Protein AF-A0A1Q3CCW9-F1 (afdb_monomer)

Foldseek 3Di:
DDDQDAPDQAAQDCPPHDPVVLVVSLVVLVVNLVNNVVVVDASLRSLVSPLVRYDDPRVCCQPPVDDPVRLVCLSQDFDADPVRHFDADPVRDTHDPNSVSSSVVD

Nearest P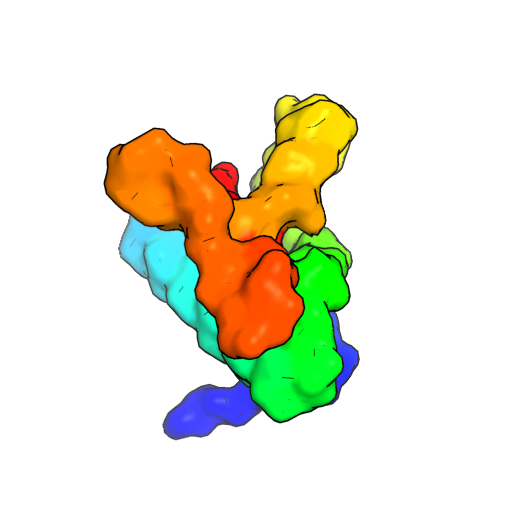DB structures (foldseek):
  5w78-assembly1_A  TM=2.910E-01  e=6.818E+00  Homo sapiens

Structure (mmCIF, N/CA/C/O backbone):
data_AF-A0A1Q3CCW9-F1
#
_entry.id   AF-A0A1Q3CCW9-F1
#
loop_
_atom_site.group_PDB
_atom_site.id
_atom_site.type_symbol
_atom_site.label_atom_id
_atom_site.label_alt_id
_atom_site.label_comp_id
_atom_site.label_asym_id
_atom_site.label_entity_id
_atom_site.label_seq_id
_atom_site.pdbx_PDB_ins_code
_atom_site.Cartn_x
_atom_site.Cartn_y
_atom_site.Cartn_z
_atom_site.occupancy
_atom_site.B_iso_or_equiv
_atom_site.auth_seq_id
_atom_site.auth_comp_id
_atom_site.auth_asym_id
_atom_site.auth_atom_id
_atom_site.pdbx_PDB_model_num
ATOM 1 N N . GLN A 1 1 ? 19.114 -11.291 -11.818 1.00 42.94 1 GLN A N 1
ATOM 2 C CA . GLN A 1 1 ? 18.172 -10.154 -11.836 1.00 42.94 1 GLN A CA 1
ATOM 3 C C . GLN A 1 1 ? 16.776 -10.740 -11.972 1.00 42.94 1 GLN A C 1
ATOM 5 O O . GLN A 1 1 ? 16.531 -11.418 -12.963 1.00 42.94 1 GLN A O 1
ATOM 10 N N . ALA A 1 2 ? 15.923 -10.616 -10.952 1.00 45.91 2 ALA A N 1
ATOM 11 C CA . ALA A 1 2 ? 14.540 -11.085 -11.046 1.00 45.91 2 ALA A CA 1
ATOM 12 C C . ALA A 1 2 ? 13.795 -10.207 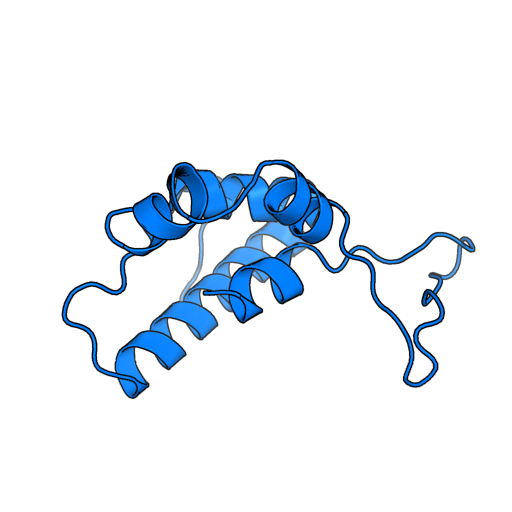-12.066 1.00 45.91 2 ALA A C 1
ATOM 14 O O . ALA A 1 2 ? 13.902 -8.983 -12.018 1.00 45.91 2 ALA A O 1
ATOM 15 N N . SER A 1 3 ? 13.113 -10.827 -13.029 1.00 58.75 3 SER A N 1
ATOM 16 C CA . SER A 1 3 ? 12.294 -10.129 -14.022 1.00 58.75 3 SER A CA 1
ATOM 17 C C . SER A 1 3 ? 10.836 -10.245 -13.585 1.00 58.75 3 SER A C 1
ATOM 19 O O . SER A 1 3 ? 10.256 -11.326 -13.660 1.00 58.75 3 SER A O 1
ATOM 21 N N . TYR A 1 4 ? 10.265 -9.152 -13.077 1.00 66.81 4 TYR A N 1
ATOM 22 C CA . TYR A 1 4 ? 8.848 -9.088 -12.718 1.00 66.81 4 TYR A CA 1
ATOM 23 C C . TYR A 1 4 ? 8.016 -8.792 -13.969 1.00 66.81 4 TYR A C 1
ATOM 25 O O . TYR A 1 4 ? 8.309 -7.858 -14.721 1.00 66.81 4 TYR A O 1
ATOM 33 N N . GLN A 1 5 ? 6.996 -9.613 -14.218 1.00 68.00 5 GLN A N 1
ATOM 34 C CA . GLN A 1 5 ? 6.162 -9.520 -15.410 1.00 68.00 5 GLN A CA 1
ATOM 35 C C . GLN A 1 5 ? 4.978 -8.599 -15.148 1.00 68.00 5 GLN A C 1
ATOM 37 O O . GLN A 1 5 ? 4.063 -8.929 -14.394 1.00 68.00 5 GLN A O 1
ATOM 42 N N . SER A 1 6 ? 4.964 -7.452 -15.819 1.00 57.88 6 SER A N 1
ATOM 43 C CA . SER A 1 6 ? 3.833 -6.538 -15.722 1.00 57.88 6 SER A CA 1
ATOM 44 C C . SER A 1 6 ? 2.569 -7.152 -16.331 1.00 57.88 6 SER A C 1
ATOM 46 O O . SER A 1 6 ? 2.548 -7.518 -17.506 1.00 57.88 6 SER A O 1
ATOM 48 N N . GLY A 1 7 ? 1.515 -7.219 -15.518 1.00 63.44 7 GLY A N 1
ATOM 49 C CA . GLY A 1 7 ? 0.230 -7.848 -15.840 1.00 63.44 7 GLY A CA 1
ATOM 50 C C . GLY A 1 7 ? -0.054 -9.090 -14.994 1.00 63.44 7 GLY A C 1
ATOM 51 O O . GLY A 1 7 ? -1.177 -9.582 -15.000 1.00 63.44 7 GLY A O 1
ATOM 52 N N . THR A 1 8 ? 0.940 -9.561 -14.238 1.00 77.75 8 THR A N 1
ATOM 53 C CA . THR A 1 8 ? 0.775 -10.640 -13.262 1.00 77.75 8 THR A CA 1
ATOM 54 C C . THR A 1 8 ? 0.362 -10.054 -11.918 1.00 77.75 8 THR A C 1
ATOM 56 O O . THR A 1 8 ? 0.976 -9.100 -11.443 1.00 77.75 8 THR A O 1
ATOM 59 N N . ILE A 1 9 ? -0.672 -10.626 -11.306 1.00 84.56 9 ILE A N 1
ATOM 60 C CA . ILE A 1 9 ? -1.025 -10.349 -9.912 1.00 84.56 9 ILE A CA 1
ATOM 61 C C . ILE A 1 9 ? -0.145 -11.251 -9.048 1.00 84.56 9 ILE A C 1
ATOM 63 O O . ILE A 1 9 ? -0.160 -12.471 -9.209 1.00 84.56 9 ILE A O 1
ATOM 67 N N . TYR A 1 10 ? 0.641 -10.641 -8.167 1.00 89.94 10 TYR A N 1
ATOM 68 C CA . TYR A 1 10 ? 1.472 -11.344 -7.194 1.00 89.94 10 TYR A CA 1
ATOM 69 C C . TYR A 1 10 ? 0.759 -11.377 -5.847 1.00 89.94 10 TYR A C 1
ATOM 71 O O . TYR A 1 10 ? 0.131 -10.393 -5.467 1.00 89.94 10 TYR A O 1
ATOM 79 N N . GLU A 1 11 ? 0.870 -12.493 -5.132 1.00 94.56 11 GLU A N 1
ATOM 80 C CA . GLU A 1 11 ? 0.294 -12.624 -3.797 1.00 94.56 11 GLU A CA 1
ATOM 81 C C . GLU A 1 11 ? 1.233 -12.072 -2.723 1.00 94.56 11 GLU A C 1
ATOM 83 O O . GLU A 1 11 ? 2.443 -12.326 -2.710 1.00 94.56 11 GLU A O 1
ATOM 88 N N . TRP A 1 12 ? 0.642 -11.352 -1.778 1.00 96.38 12 TRP A N 1
ATOM 89 C CA . TRP A 1 12 ? 1.328 -10.692 -0.683 1.00 96.38 12 TRP A CA 1
ATOM 90 C C . TRP A 1 12 ? 0.815 -11.252 0.640 1.00 96.38 12 TRP A C 1
ATOM 92 O O . TRP A 1 12 ? -0.326 -11.007 1.037 1.00 9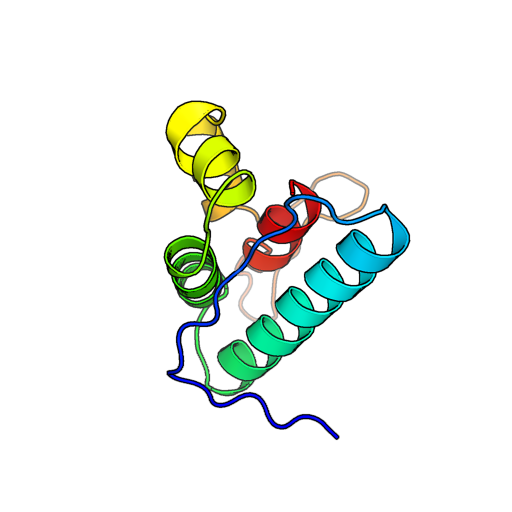6.38 12 TRP A O 1
ATOM 102 N N . ASN A 1 13 ? 1.668 -12.031 1.304 1.00 95.56 13 ASN A N 1
ATOM 103 C CA . ASN A 1 13 ? 1.420 -12.614 2.617 1.00 95.56 13 ASN A CA 1
ATOM 104 C C . ASN A 1 13 ? 2.659 -12.429 3.505 1.00 95.56 13 ASN A C 1
ATOM 106 O O . ASN A 1 13 ? 3.782 -12.593 3.024 1.00 95.56 13 ASN A O 1
ATOM 110 N N . ILE A 1 14 ? 2.440 -12.123 4.784 1.00 96.69 14 ILE A N 1
ATOM 111 C CA . ILE A 1 14 ? 3.469 -12.000 5.831 1.00 96.69 14 ILE A CA 1
ATOM 112 C C . ILE A 1 14 ? 3.242 -12.959 7.012 1.00 96.69 14 ILE A C 1
ATOM 114 O O . ILE A 1 14 ? 3.958 -12.900 8.010 1.00 96.69 14 ILE A O 1
ATOM 118 N N . ASP A 1 15 ? 2.269 -13.867 6.921 1.00 96.50 15 ASP A N 1
ATOM 119 C CA . ASP A 1 15 ? 1.979 -14.842 7.970 1.00 96.50 15 ASP A CA 1
ATOM 120 C C . ASP A 1 15 ? 3.206 -15.685 8.325 1.00 96.50 15 ASP A C 1
ATOM 122 O O . ASP A 1 15 ? 3.872 -16.255 7.460 1.00 96.50 15 ASP A O 1
ATOM 126 N N . GLY A 1 16 ? 3.493 -15.791 9.625 1.00 96.12 16 GLY A N 1
ATOM 127 C CA . GLY A 1 16 ? 4.610 -16.591 10.133 1.00 96.12 16 GLY A CA 1
ATOM 128 C C . GLY A 1 16 ? 6.000 -16.065 9.752 1.00 96.12 16 GLY A C 1
ATOM 129 O O . GLY A 1 16 ? 6.994 -16.733 10.041 1.00 96.12 16 GLY A O 1
ATOM 130 N N . MET A 1 17 ? 6.097 -14.890 9.120 1.00 97.00 17 MET A N 1
ATOM 131 C CA . MET A 1 17 ? 7.372 -14.254 8.807 1.00 97.00 17 MET A CA 1
ATOM 132 C C . MET A 1 17 ? 7.946 -13.544 10.035 1.00 97.00 17 MET A C 1
ATOM 134 O O . MET A 1 17 ? 7.224 -12.991 10.860 1.00 97.00 17 MET A O 1
ATOM 138 N N . ASN A 1 18 ? 9.275 -13.548 10.144 1.00 9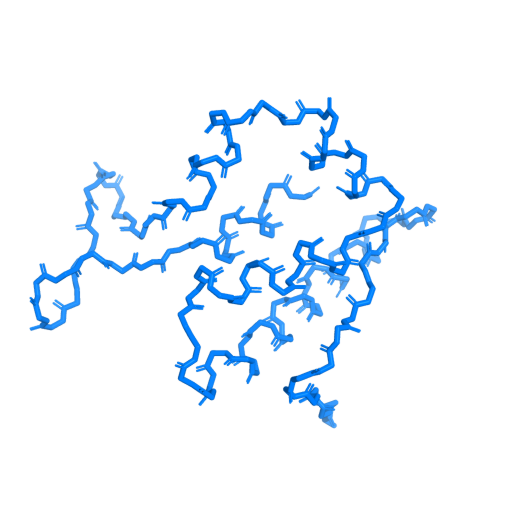6.19 18 ASN A N 1
ATOM 139 C CA . ASN A 1 18 ? 9.983 -12.671 11.072 1.00 96.19 18 ASN A CA 1
ATOM 140 C C . ASN A 1 18 ? 10.216 -11.298 10.420 1.00 96.19 18 ASN A C 1
ATOM 142 O O . ASN A 1 18 ? 10.059 -11.147 9.210 1.00 96.19 18 ASN A O 1
ATOM 146 N N . GLU A 1 19 ? 10.645 -10.318 11.212 1.00 95.69 19 GLU A N 1
ATOM 147 C CA . GLU A 1 19 ? 10.860 -8.938 10.759 1.00 95.69 19 GLU A CA 1
ATOM 148 C C . GLU A 1 19 ? 11.758 -8.839 9.514 1.00 95.69 19 GLU A C 1
ATOM 150 O O . GLU A 1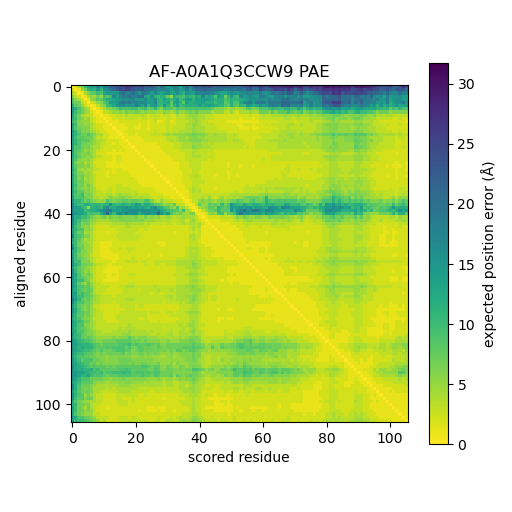 19 ? 11.420 -8.149 8.557 1.00 95.69 19 GLU A O 1
ATOM 155 N N . TYR A 1 20 ? 12.856 -9.598 9.465 1.00 96.38 20 TYR A N 1
ATOM 156 C CA . TYR A 1 20 ? 13.752 -9.614 8.307 1.00 96.38 20 TYR A CA 1
ATOM 157 C C . TYR A 1 20 ? 13.051 -10.101 7.027 1.00 96.38 20 TYR A C 1
ATOM 159 O O . TYR A 1 20 ? 13.199 -9.510 5.957 1.00 96.38 20 TYR A O 1
ATOM 167 N N . HIS A 1 21 ? 12.256 -11.168 7.124 1.00 95.94 21 HIS A N 1
ATOM 168 C CA . HIS A 1 21 ? 11.494 -11.683 5.989 1.00 95.94 21 HIS A CA 1
ATOM 169 C C . HIS A 1 21 ? 10.361 -10.741 5.567 1.00 95.94 21 HIS A C 1
ATOM 171 O O . HIS A 1 21 ? 10.110 -10.618 4.368 1.00 95.94 21 HIS A O 1
ATOM 177 N N . ILE A 1 22 ? 9.735 -10.040 6.517 1.00 95.88 22 ILE A N 1
ATOM 178 C CA . ILE A 1 22 ? 8.746 -8.994 6.226 1.00 95.88 22 ILE A CA 1
ATOM 179 C C . ILE A 1 22 ? 9.412 -7.862 5.439 1.00 95.88 22 ILE A C 1
ATOM 181 O O . ILE A 1 22 ? 8.937 -7.521 4.359 1.00 95.88 22 ILE A O 1
ATOM 185 N N . ILE A 1 23 ? 10.563 -7.355 5.893 1.00 96.06 23 ILE A N 1
ATOM 186 C CA . ILE A 1 23 ? 11.314 -6.304 5.187 1.00 96.06 23 ILE A CA 1
ATOM 187 C C . ILE A 1 23 ? 11.645 -6.736 3.753 1.00 96.06 23 ILE A C 1
ATOM 189 O O . ILE A 1 23 ? 11.408 -5.980 2.811 1.00 96.06 23 ILE A O 1
ATOM 193 N N . ASN A 1 24 ? 12.126 -7.967 3.557 1.00 95.69 24 ASN A N 1
ATOM 194 C CA . ASN A 1 24 ? 12.407 -8.487 2.216 1.00 95.69 24 ASN A CA 1
ATOM 195 C C . ASN A 1 24 ? 11.142 -8.563 1.342 1.00 95.69 24 ASN A C 1
ATOM 197 O O . ASN A 1 24 ? 11.198 -8.273 0.147 1.00 95.69 24 ASN A O 1
ATOM 201 N N . LYS A 1 25 ? 9.992 -8.927 1.924 1.00 95.69 25 LYS A N 1
ATOM 202 C CA . LYS A 1 25 ? 8.708 -8.979 1.215 1.00 95.69 25 LYS A CA 1
ATOM 203 C C . LYS A 1 25 ? 8.223 -7.582 0.809 1.00 95.69 25 LYS A C 1
ATOM 205 O O . LYS A 1 25 ? 7.777 -7.410 -0.322 1.00 95.69 25 LYS A O 1
ATOM 210 N N . LEU A 1 26 ? 8.376 -6.576 1.671 1.00 96.38 26 LEU A N 1
ATOM 211 C CA . LEU A 1 26 ? 8.048 -5.177 1.357 1.00 96.38 26 LEU A CA 1
ATOM 212 C C . LEU A 1 26 ? 8.988 -4.589 0.286 1.00 96.38 26 LEU A C 1
ATOM 214 O O . LEU A 1 26 ? 8.555 -3.849 -0.604 1.00 96.38 26 LEU A O 1
ATOM 218 N N . GLN A 1 27 ? 10.269 -4.969 0.301 1.00 95.06 27 GLN A N 1
ATOM 219 C CA . GLN A 1 27 ? 11.208 -4.627 -0.773 1.00 95.06 27 GLN A CA 1
ATOM 220 C C . GLN A 1 27 ? 10.796 -5.265 -2.106 1.00 95.06 27 GLN A C 1
ATOM 222 O O . GLN A 1 27 ? 10.855 -4.613 -3.149 1.00 95.06 27 GLN A O 1
ATOM 227 N N . GLU A 1 28 ? 10.327 -6.514 -2.087 1.00 94.50 28 GLU A N 1
ATOM 228 C CA . GLU A 1 28 ? 9.777 -7.176 -3.270 1.00 94.50 28 GLU A CA 1
ATOM 229 C C . GLU A 1 28 ? 8.528 -6.460 -3.814 1.00 94.50 28 GLU A C 1
ATOM 231 O O . GLU A 1 28 ? 8.467 -6.200 -5.019 1.00 94.50 28 GLU A O 1
ATOM 236 N N . MET A 1 29 ? 7.587 -6.052 -2.952 1.00 94.81 29 MET A N 1
ATOM 237 C CA . MET A 1 29 ? 6.438 -5.217 -3.351 1.00 94.81 29 MET A CA 1
ATOM 238 C C . MET A 1 29 ? 6.884 -3.929 -4.039 1.00 94.81 29 MET A C 1
ATOM 240 O O . MET A 1 29 ? 6.343 -3.555 -5.083 1.00 94.81 29 MET A O 1
ATOM 244 N N . THR A 1 30 ? 7.911 -3.274 -3.495 1.00 93.81 30 THR A N 1
ATOM 245 C CA . THR A 1 30 ? 8.486 -2.052 -4.071 1.00 93.81 30 THR A CA 1
ATOM 246 C C . THR A 1 30 ? 9.064 -2.313 -5.466 1.00 93.81 30 THR A C 1
ATOM 248 O O . THR A 1 30 ? 8.812 -1.552 -6.403 1.00 93.81 30 THR A O 1
ATOM 251 N N . MET A 1 31 ? 9.796 -3.419 -5.652 1.00 91.62 31 MET A N 1
ATOM 252 C CA . MET A 1 31 ? 10.349 -3.793 -6.959 1.00 91.62 31 MET A CA 1
ATOM 253 C C . MET A 1 31 ? 9.257 -4.089 -7.994 1.00 91.62 31 MET A C 1
ATOM 255 O O . MET A 1 31 ? 9.338 -3.590 -9.120 1.00 91.62 31 MET A O 1
ATOM 259 N N . VAL A 1 32 ? 8.225 -4.854 -7.619 1.00 89.50 32 VAL A N 1
ATOM 260 C CA . VAL A 1 32 ? 7.071 -5.141 -8.490 1.00 89.50 32 VAL A CA 1
ATOM 261 C C . VAL A 1 32 ? 6.371 -3.844 -8.884 1.00 89.50 32 VAL A C 1
ATOM 263 O O . VAL A 1 32 ? 6.107 -3.613 -10.065 1.00 89.50 32 VAL A O 1
ATOM 266 N N . SER A 1 33 ? 6.143 -2.954 -7.921 1.00 88.94 33 SER A N 1
ATOM 267 C CA . SER A 1 33 ? 5.480 -1.671 -8.159 1.00 88.94 33 SER A CA 1
ATOM 268 C C . SER A 1 33 ? 6.223 -0.808 -9.174 1.00 88.94 33 SER A C 1
ATOM 270 O O . SER A 1 33 ? 5.625 -0.299 -10.124 1.00 88.94 33 SER A O 1
ATOM 272 N N . ASN A 1 34 ? 7.546 -0.708 -9.036 1.00 87.62 34 ASN A N 1
ATOM 273 C CA . ASN A 1 34 ? 8.386 0.025 -9.978 1.00 87.62 34 ASN A CA 1
ATOM 274 C C . ASN A 1 34 ? 8.339 -0.583 -11.390 1.00 87.62 34 ASN A C 1
ATOM 276 O O . ASN A 1 34 ? 8.265 0.156 -12.373 1.00 87.62 34 ASN A O 1
ATOM 280 N N . ALA A 1 35 ? 8.301 -1.914 -11.515 1.00 83.81 35 ALA A N 1
ATOM 281 C CA . ALA A 1 35 ? 8.148 -2.581 -12.810 1.00 83.81 35 ALA A CA 1
ATOM 282 C C . ALA A 1 35 ? 6.804 -2.252 -13.489 1.00 83.81 35 ALA A C 1
ATOM 284 O O . ALA A 1 35 ? 6.747 -2.105 -14.713 1.00 83.81 35 ALA A O 1
ATOM 285 N N . HIS A 1 36 ? 5.727 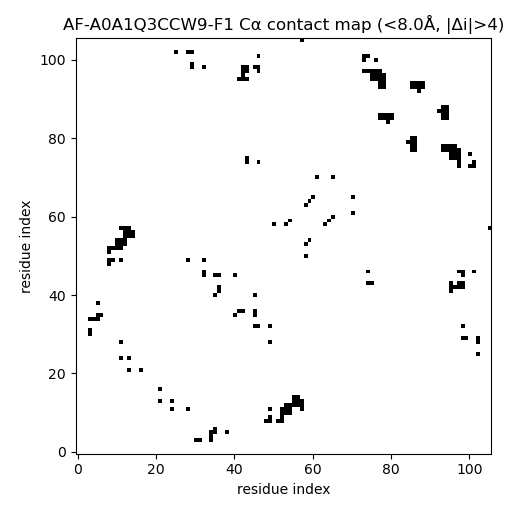-2.085 -12.713 1.00 78.69 36 HIS A N 1
ATOM 286 C CA . HIS A 1 36 ? 4.438 -1.640 -13.243 1.00 78.69 36 HIS A CA 1
ATOM 287 C C . HIS A 1 36 ? 4.420 -0.150 -13.615 1.00 78.69 36 HIS A C 1
ATOM 289 O O . HIS A 1 36 ? 3.841 0.185 -14.652 1.00 78.69 36 HIS A O 1
ATOM 295 N N . LYS A 1 37 ? 5.083 0.723 -12.842 1.00 77.56 37 LYS A N 1
ATOM 296 C CA . LYS A 1 37 ? 5.226 2.160 -13.155 1.00 77.56 37 LYS A CA 1
ATOM 297 C C . LYS A 1 37 ? 5.979 2.413 -14.460 1.00 77.56 37 LYS A C 1
ATOM 299 O O . LYS A 1 37 ? 5.561 3.250 -15.253 1.00 77.56 37 LYS A O 1
ATOM 304 N N . ILE A 1 38 ? 7.037 1.641 -14.738 1.00 73.88 38 ILE A N 1
ATOM 305 C CA . ILE A 1 38 ? 7.826 1.745 -15.985 1.00 73.88 38 ILE A CA 1
ATOM 306 C C . ILE A 1 38 ? 6.951 1.575 -17.240 1.00 73.88 38 ILE A C 1
ATOM 308 O O . ILE A 1 38 ? 7.287 2.081 -18.308 1.00 73.88 38 ILE A O 1
ATOM 312 N N . ARG A 1 39 ? 5.798 0.907 -17.127 1.00 70.12 39 ARG A N 1
ATOM 313 C CA . ARG A 1 39 ? 4.843 0.731 -18.231 1.00 70.12 39 ARG A CA 1
ATOM 314 C C . ARG A 1 39 ? 3.738 1.787 -18.262 1.00 70.12 39 ARG A C 1
ATOM 316 O O . ARG A 1 39 ? 2.674 1.525 -18.812 1.00 70.12 39 ARG A O 1
ATOM 323 N N . ASN A 1 40 ? 4.012 2.971 -17.713 1.00 73.38 40 ASN A N 1
ATOM 324 C CA . ASN A 1 40 ? 3.136 4.141 -17.745 1.00 73.38 40 ASN A CA 1
ATOM 325 C C . ASN A 1 40 ? 1.805 3.952 -16.987 1.00 73.38 40 ASN A C 1
ATOM 327 O O . ASN A 1 40 ? 0.788 4.531 -17.364 1.00 73.38 40 ASN A O 1
ATOM 331 N N . ASN A 1 41 ? 1.810 3.130 -15.930 1.00 77.31 41 ASN A N 1
ATOM 332 C CA . ASN A 1 41 ? 0.698 3.048 -14.980 1.00 77.31 41 ASN A CA 1
ATOM 333 C C . ASN A 1 41 ? 0.862 4.123 -13.896 1.00 77.31 41 ASN A C 1
ATOM 335 O O . ASN A 1 41 ? 1.977 4.319 -13.411 1.00 77.31 41 ASN A O 1
ATOM 339 N N . SER A 1 42 ? -0.235 4.768 -13.490 1.00 86.12 42 SER A N 1
ATOM 340 C CA . SER A 1 42 ? -0.243 5.671 -12.329 1.00 86.12 42 SER A CA 1
ATOM 341 C C . SER A 1 42 ? 0.003 4.909 -11.026 1.00 86.12 42 SER A C 1
ATOM 343 O O . SER A 1 42 ? -0.265 3.703 -10.953 1.00 86.12 42 SER A O 1
ATOM 345 N N . ASP A 1 43 ? 0.463 5.592 -9.974 1.00 86.88 43 ASP A N 1
ATOM 346 C CA . ASP A 1 43 ? 0.652 4.975 -8.656 1.00 86.88 43 ASP A CA 1
ATOM 347 C C . ASP A 1 43 ? -0.649 4.367 -8.163 1.00 86.88 43 ASP A C 1
ATOM 349 O O . ASP A 1 43 ? -0.655 3.245 -7.664 1.00 86.88 43 ASP A O 1
ATOM 353 N N . LYS A 1 44 ? -1.764 5.070 -8.373 1.00 89.56 44 LYS A N 1
ATOM 354 C CA . LYS A 1 44 ? -3.089 4.587 -7.985 1.00 89.56 44 LYS A CA 1
ATOM 355 C C . LYS A 1 44 ? -3.451 3.269 -8.681 1.00 89.56 44 LYS A C 1
ATOM 357 O O . LYS A 1 44 ? -3.996 2.362 -8.053 1.00 89.56 44 LYS A O 1
ATOM 362 N N . ALA A 1 45 ? -3.112 3.114 -9.964 1.00 90.38 45 ALA A N 1
ATOM 363 C CA . ALA A 1 45 ? -3.314 1.856 -10.682 1.00 90.38 45 ALA A CA 1
ATOM 364 C C . ALA A 1 45 ? -2.413 0.734 -10.138 1.00 90.38 45 ALA A C 1
ATOM 366 O O . ALA A 1 45 ? -2.873 -0.393 -9.957 1.00 90.38 45 ALA A O 1
ATOM 367 N N . VAL A 1 46 ? -1.149 1.041 -9.832 1.00 91.81 46 VAL A N 1
ATOM 368 C CA . VAL A 1 46 ? -0.202 0.076 -9.252 1.00 91.81 46 VAL A CA 1
ATOM 369 C C . VAL A 1 46 ? -0.622 -0.357 -7.847 1.00 91.81 46 VAL A C 1
ATOM 371 O O . VAL A 1 46 ? -0.606 -1.549 -7.549 1.00 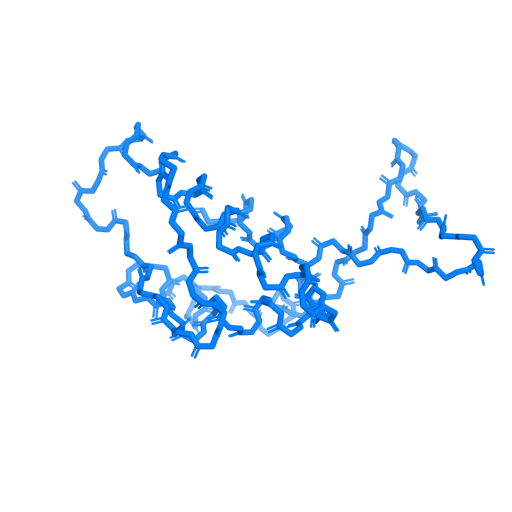91.81 46 VAL A O 1
ATOM 374 N N . ALA A 1 47 ? -1.067 0.574 -7.007 1.00 93.81 47 ALA A N 1
ATOM 375 C CA . ALA A 1 47 ? -1.571 0.291 -5.670 1.00 93.81 47 ALA A CA 1
ATOM 376 C C . ALA A 1 47 ? -2.788 -0.637 -5.708 1.00 93.81 47 ALA A C 1
ATOM 378 O O . ALA A 1 47 ? -2.833 -1.616 -4.969 1.00 93.81 47 ALA A O 1
ATOM 379 N N . ASN A 1 48 ? -3.724 -0.412 -6.635 1.00 92.62 48 ASN A N 1
ATOM 380 C CA . ASN A 1 48 ? -4.855 -1.319 -6.831 1.00 92.62 48 ASN A CA 1
ATOM 381 C C . ASN A 1 48 ? -4.410 -2.738 -7.223 1.00 92.62 48 ASN A C 1
ATOM 383 O O . ASN A 1 48 ? -4.979 -3.709 -6.733 1.00 92.62 48 ASN A O 1
ATOM 387 N N . ILE A 1 49 ? -3.373 -2.883 -8.057 1.00 92.50 49 ILE A N 1
ATOM 388 C CA . ILE A 1 49 ? -2.808 -4.202 -8.398 1.00 92.50 49 ILE A CA 1
ATOM 389 C C . ILE A 1 49 ? -2.220 -4.885 -7.154 1.00 92.50 49 ILE A C 1
ATOM 391 O O . ILE A 1 49 ? -2.450 -6.078 -6.959 1.00 92.50 49 ILE A O 1
ATOM 395 N N . LEU A 1 50 ? -1.496 -4.148 -6.302 1.00 95.00 50 LEU A N 1
ATOM 396 C CA . LEU A 1 50 ? -0.984 -4.688 -5.038 1.00 95.00 50 LEU A CA 1
ATOM 397 C C . LEU A 1 50 ? -2.120 -5.136 -4.113 1.00 95.00 50 LEU A C 1
ATOM 399 O O . LEU A 1 50 ? -2.073 -6.253 -3.609 1.00 95.00 50 LEU A O 1
ATOM 403 N N . ILE A 1 51 ? -3.149 -4.300 -3.944 1.00 95.69 51 ILE A N 1
ATOM 404 C CA . ILE A 1 51 ? -4.302 -4.576 -3.074 1.00 95.69 51 ILE A CA 1
ATOM 405 C C . ILE A 1 51 ? -5.027 -5.853 -3.506 1.00 95.69 51 ILE A C 1
ATOM 407 O O . ILE A 1 51 ? -5.387 -6.674 -2.665 1.00 95.69 51 ILE A O 1
ATOM 411 N N . VAL A 1 52 ? -5.201 -6.069 -4.815 1.00 95.25 52 VAL A N 1
ATOM 412 C CA . VAL A 1 52 ? -5.790 -7.314 -5.341 1.00 95.25 52 VAL A CA 1
ATOM 413 C C . VAL A 1 52 ? -4.942 -8.540 -4.978 1.00 95.25 52 VAL A C 1
ATOM 415 O O . VAL A 1 52 ? -5.488 -9.622 -4.772 1.00 95.25 52 VAL A O 1
ATOM 418 N N . GLY A 1 53 ? -3.625 -8.371 -4.869 1.00 95.56 53 GLY A N 1
ATOM 419 C CA . GLY A 1 53 ? -2.691 -9.401 -4.430 1.00 95.56 53 GLY A CA 1
ATOM 420 C C . GLY A 1 53 ? -2.633 -9.625 -2.915 1.00 95.56 53 GLY A C 1
ATOM 421 O O . GLY A 1 53 ? -1.976 -10.565 -2.472 1.00 95.56 53 GLY A O 1
ATOM 422 N N . PHE A 1 54 ? -3.269 -8.787 -2.091 1.00 97.38 54 PHE A N 1
ATOM 423 C CA . PHE A 1 54 ? -3.229 -8.954 -0.638 1.00 97.38 54 PHE A CA 1
ATOM 424 C C . PHE A 1 54 ? -3.952 -10.224 -0.197 1.00 97.38 54 PHE A C 1
ATOM 426 O O . PHE A 1 54 ? -5.082 -10.507 -0.598 1.00 97.38 54 PHE A O 1
ATOM 433 N N . THR A 1 55 ? -3.312 -10.967 0.704 1.00 97.31 55 THR A N 1
ATOM 434 C CA . THR A 1 55 ? -3.851 -12.197 1.295 1.00 97.31 55 THR A CA 1
ATOM 435 C C . THR A 1 55 ? -3.655 -12.198 2.814 1.00 97.31 55 THR A C 1
ATOM 437 O O . THR A 1 55 ? -2.926 -11.363 3.358 1.00 97.31 55 THR A O 1
ATOM 440 N N . SER A 1 56 ? -4.349 -13.105 3.508 1.00 97.12 56 SER A N 1
ATOM 441 C CA . SER A 1 56 ? -4.242 -13.327 4.958 1.00 97.12 56 SER A CA 1
ATOM 442 C C . SER A 1 56 ? -4.185 -12.046 5.808 1.00 97.12 56 SER A C 1
ATOM 444 O O . SER A 1 56 ? -5.097 -11.229 5.706 1.00 97.12 56 SER A O 1
ATOM 446 N N . GLN A 1 57 ? -3.158 -11.855 6.655 1.00 96.19 57 GLN A N 1
ATOM 447 C CA . GLN A 1 57 ? -3.047 -10.704 7.555 1.00 96.19 57 GLN A CA 1
ATOM 448 C C . GLN A 1 57 ? -3.067 -9.362 6.823 1.00 96.19 57 GLN A C 1
ATOM 450 O O . GLN A 1 57 ? -3.730 -8.445 7.297 1.00 96.19 57 GLN A O 1
ATOM 455 N N . ILE A 1 58 ? -2.432 -9.250 5.651 1.00 97.56 58 ILE A N 1
ATOM 456 C CA . ILE A 1 58 ? -2.427 -7.992 4.886 1.00 97.56 58 ILE A CA 1
ATOM 457 C C . ILE A 1 58 ? -3.828 -7.697 4.348 1.00 97.56 58 ILE A C 1
ATOM 459 O O . ILE A 1 58 ? -4.316 -6.573 4.454 1.00 97.56 58 ILE A O 1
ATOM 463 N N . LYS A 1 59 ? -4.524 -8.719 3.833 1.00 97.56 59 LYS A N 1
ATOM 464 C CA . LYS A 1 59 ? -5.921 -8.569 3.402 1.00 97.56 59 LYS A CA 1
ATOM 465 C C . LYS A 1 59 ? -6.840 -8.233 4.572 1.00 97.56 59 LYS A C 1
ATOM 467 O O . LYS A 1 59 ? -7.708 -7.380 4.446 1.00 97.56 59 LYS A O 1
ATOM 472 N N . GLY A 1 60 ? -6.637 -8.889 5.713 1.00 97.81 60 GLY A N 1
ATOM 473 C CA . GLY A 1 60 ? -7.390 -8.644 6.936 1.00 97.81 60 GLY A CA 1
ATOM 474 C C . GLY A 1 60 ? -7.214 -7.216 7.446 1.00 97.81 60 GLY A C 1
ATOM 475 O O . GLY A 1 60 ? -8.205 -6.576 7.790 1.00 97.81 60 GLY A O 1
ATOM 476 N N . TRP A 1 61 ? -5.980 -6.712 7.435 1.00 97.69 61 TRP A N 1
ATOM 477 C CA . TRP A 1 61 ? -5.656 -5.325 7.748 1.00 97.69 61 TRP A CA 1
ATOM 478 C C . TRP A 1 61 ? -6.361 -4.355 6.794 1.00 97.69 61 TRP A C 1
ATOM 480 O O . TRP A 1 61 ? -7.089 -3.471 7.248 1.00 97.69 61 TRP A O 1
ATOM 490 N N . TRP A 1 62 ? -6.224 -4.568 5.483 1.00 98.00 62 TRP A N 1
ATOM 491 C CA . TRP A 1 62 ? -6.821 -3.689 4.482 1.00 98.00 62 TRP A CA 1
ATOM 492 C C . TRP A 1 62 ? -8.353 -3.672 4.562 1.00 98.00 62 TRP A C 1
ATOM 494 O O . TRP A 1 62 ? -8.938 -2.601 4.684 1.00 98.00 62 TRP A O 1
ATOM 504 N N . ASP A 1 63 ? -9.003 -4.838 4.535 1.00 97.75 63 ASP A N 1
ATOM 505 C CA . ASP A 1 63 ? -10.465 -4.942 4.425 1.00 97.75 63 ASP A CA 1
ATOM 506 C C . ASP A 1 63 ? -11.199 -4.680 5.746 1.00 97.75 63 ASP A C 1
ATOM 508 O O . ASP A 1 63 ? -12.328 -4.191 5.725 1.00 97.75 63 ASP A O 1
ATOM 512 N N . ASN A 1 64 ? -10.603 -5.058 6.884 1.00 97.19 64 ASN A N 1
ATOM 513 C CA . ASN A 1 64 ? -11.325 -5.127 8.160 1.00 97.19 64 ASN A CA 1
ATOM 514 C C . ASN A 1 64 ? -10.770 -4.208 9.253 1.00 97.19 64 ASN A C 1
ATOM 516 O O . ASN A 1 64 ? -11.490 -3.940 10.214 1.00 97.19 64 ASN A O 1
ATOM 520 N N . VAL A 1 65 ? -9.511 -3.764 9.159 1.00 97.56 65 VAL A N 1
ATOM 521 C CA . VAL A 1 65 ? -8.907 -2.876 10.170 1.00 97.56 65 VAL A CA 1
ATOM 522 C C . VAL A 1 65 ? -8.965 -1.421 9.721 1.00 97.56 65 VAL A C 1
ATOM 524 O O . VAL A 1 65 ? -9.317 -0.555 10.522 1.00 97.56 65 VAL A O 1
ATOM 527 N N . LEU A 1 66 ? -8.645 -1.140 8.456 1.00 97.81 66 LEU A N 1
ATOM 528 C CA . LEU A 1 66 ? -8.738 0.216 7.926 1.00 97.81 66 LEU A CA 1
ATOM 529 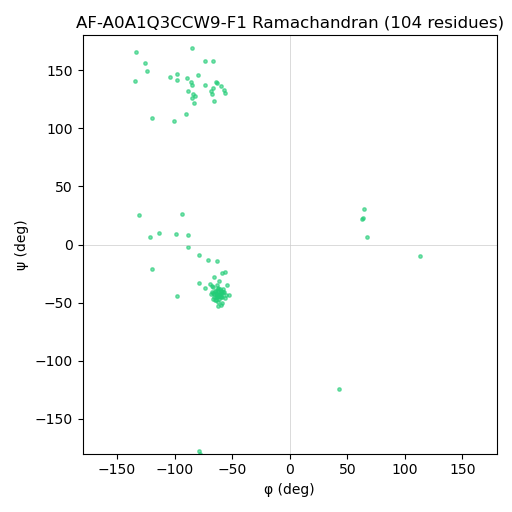C C . LEU A 1 66 ? -10.190 0.638 7.701 1.00 97.81 66 LEU A C 1
ATOM 531 O O . LEU A 1 66 ? -11.005 -0.085 7.131 1.00 97.81 66 LEU A O 1
ATOM 535 N N . THR A 1 67 ? -10.493 1.873 8.085 1.00 97.94 67 THR A N 1
ATOM 536 C CA . THR A 1 67 ? -11.729 2.538 7.668 1.00 97.94 67 THR A CA 1
ATOM 537 C C . THR A 1 67 ? -11.646 2.959 6.201 1.00 97.94 67 THR A C 1
ATOM 539 O O . THR A 1 67 ? -10.563 3.203 5.668 1.00 97.94 67 THR A O 1
ATOM 542 N N . THR A 1 68 ? -12.797 3.150 5.553 1.00 96.69 68 THR A N 1
ATOM 543 C CA . THR A 1 68 ? -12.861 3.698 4.186 1.00 96.69 68 THR A CA 1
ATOM 544 C C . THR A 1 68 ? -12.140 5.044 4.066 1.00 96.69 68 THR A C 1
ATOM 546 O O . THR A 1 68 ? -11.509 5.313 3.047 1.00 96.69 68 THR A O 1
ATOM 549 N N . GLN A 1 69 ? -12.184 5.870 5.117 1.00 97.94 69 GLN A N 1
ATOM 550 C CA . GLN A 1 69 ? -11.470 7.145 5.158 1.00 97.94 69 GLN A CA 1
ATOM 551 C C . GLN A 1 69 ? -9.951 6.936 5.109 1.00 97.94 69 GLN A C 1
ATOM 553 O O . GLN A 1 69 ? -9.287 7.538 4.276 1.00 97.94 69 GLN A O 1
ATOM 558 N N . GLN A 1 70 ? -9.409 6.028 5.923 1.00 97.69 70 GLN A N 1
ATOM 559 C CA . GLN A 1 70 ? -7.974 5.711 5.913 1.00 97.69 70 GLN A CA 1
ATOM 560 C C . GLN A 1 70 ? -7.529 5.071 4.594 1.00 97.69 70 GLN A C 1
ATOM 562 O O . GLN A 1 70 ? -6.472 5.409 4.071 1.00 97.69 70 GLN A O 1
ATOM 567 N N . GLN A 1 71 ? -8.343 4.181 4.017 1.00 97.69 71 GLN A N 1
ATOM 568 C CA . GLN A 1 71 ? -8.072 3.640 2.681 1.00 97.69 71 GLN A CA 1
ATOM 569 C C . GLN A 1 71 ? -8.018 4.760 1.634 1.00 97.69 71 GLN A C 1
ATOM 571 O O . GLN A 1 71 ? -7.147 4.748 0.769 1.00 97.69 71 GLN A O 1
ATOM 576 N N . THR A 1 72 ? -8.919 5.742 1.725 1.00 96.56 72 THR A N 1
ATOM 577 C CA . THR A 1 72 ? -8.948 6.897 0.817 1.00 96.56 72 THR A CA 1
ATOM 578 C C . THR A 1 72 ? -7.712 7.769 1.001 1.00 96.56 72 THR A C 1
ATOM 580 O O . THR A 1 72 ? -7.069 8.105 0.016 1.00 96.56 72 THR A O 1
ATOM 583 N N . GLU A 1 73 ? -7.319 8.057 2.242 1.00 96.12 73 GLU A N 1
ATOM 584 C CA . GLU A 1 73 ? -6.102 8.816 2.557 1.00 96.12 73 GLU A CA 1
ATOM 585 C C . GLU A 1 73 ? -4.844 8.151 1.990 1.00 96.12 73 GLU A C 1
ATOM 587 O O . GLU A 1 73 ? -3.998 8.832 1.418 1.00 96.12 73 GLU A O 1
ATOM 592 N N . ILE A 1 74 ? -4.747 6.819 2.069 1.00 96.88 74 ILE A N 1
ATOM 593 C CA . ILE A 1 74 ? -3.655 6.068 1.436 1.00 96.88 74 ILE A CA 1
ATOM 594 C C . ILE A 1 74 ? -3.735 6.193 -0.092 1.00 96.88 74 ILE A C 1
ATOM 596 O O . ILE A 1 74 ? -2.734 6.494 -0.739 1.00 96.88 74 ILE A O 1
ATOM 600 N N . LEU A 1 75 ? -4.919 5.988 -0.681 1.00 95.88 75 LEU A N 1
ATOM 601 C CA . LEU A 1 75 ? -5.145 6.011 -2.134 1.00 95.88 75 LEU A CA 1
ATOM 602 C C . LEU A 1 75 ? -5.060 7.407 -2.770 1.00 95.88 75 LEU A C 1
ATOM 604 O O . LEU A 1 75 ? -5.011 7.522 -3.998 1.00 95.88 75 LEU A O 1
ATOM 608 N N . GLU A 1 76 ? -5.065 8.461 -1.964 1.00 95.38 76 GLU A N 1
ATOM 609 C CA . GLU A 1 76 ? -4.930 9.859 -2.380 1.00 95.38 76 GLU A CA 1
ATOM 610 C C . GLU A 1 76 ? -3.632 10.494 -1.879 1.00 95.38 76 GLU A C 1
ATOM 612 O O . GLU A 1 76 ? -3.439 11.700 -2.030 1.00 95.38 76 GLU A O 1
ATOM 617 N N . ALA A 1 77 ? -2.723 9.688 -1.323 1.00 96.25 77 ALA A N 1
ATOM 618 C CA . ALA A 1 77 ? -1.446 10.170 -0.839 1.00 96.25 77 ALA A CA 1
ATOM 619 C C . ALA A 1 77 ? -0.626 10.816 -1.964 1.00 96.25 77 ALA A C 1
ATOM 621 O O . ALA A 1 77 ? -0.504 10.292 -3.078 1.00 96.25 77 ALA A O 1
ATOM 622 N N . ILE A 1 78 ? -0.034 11.957 -1.630 1.00 96.25 78 ILE A N 1
ATOM 623 C CA . ILE A 1 78 ? 0.835 12.751 -2.494 1.00 96.25 78 ILE A CA 1
ATOM 624 C C . ILE A 1 78 ? 2.163 12.996 -1.791 1.00 96.25 78 ILE A C 1
ATOM 626 O O . ILE A 1 78 ? 2.234 13.011 -0.560 1.00 96.25 78 ILE A O 1
ATOM 630 N N . GLN A 1 79 ? 3.210 13.248 -2.570 1.00 95.00 79 GLN A N 1
ATOM 631 C CA . GLN A 1 79 ? 4.503 13.615 -2.010 1.00 95.00 79 GLN A CA 1
ATOM 632 C C . GLN A 1 79 ? 4.422 14.997 -1.369 1.00 95.00 79 GLN A C 1
ATOM 634 O O . GLN A 1 79 ? 3.938 15.957 -1.976 1.00 95.00 79 GLN A O 1
ATOM 639 N N . VAL A 1 80 ? 4.941 15.100 -0.149 1.00 95.50 80 VAL A N 1
ATOM 640 C CA . VAL A 1 80 ? 5.023 16.352 0.600 1.00 95.50 80 VAL A CA 1
ATOM 641 C C . VAL A 1 80 ? 6.461 16.643 1.009 1.00 95.50 80 VAL A C 1
ATOM 643 O O . VAL A 1 80 ? 7.258 15.730 1.223 1.00 95.50 80 VAL A O 1
ATOM 646 N N . ASN A 1 81 ? 6.805 17.923 1.105 1.00 94.12 81 ASN A N 1
ATOM 647 C CA . ASN A 1 81 ? 8.101 18.362 1.610 1.00 94.12 81 ASN A CA 1
ATOM 648 C C . ASN A 1 81 ? 8.157 18.283 3.152 1.00 94.12 81 ASN A C 1
ATOM 650 O O . ASN A 1 81 ? 7.183 17.935 3.821 1.00 94.12 81 ASN A O 1
ATOM 654 N N . GLU A 1 82 ? 9.294 18.663 3.739 1.00 93.06 82 GLU A N 1
ATOM 655 C CA . GLU A 1 82 ? 9.485 18.685 5.200 1.00 93.06 82 GLU A CA 1
ATOM 656 C C . GLU A 1 82 ? 8.480 19.590 5.938 1.00 93.06 82 GLU A C 1
ATOM 658 O O . GLU A 1 82 ? 8.171 19.363 7.106 1.00 93.06 82 GLU A O 1
ATOM 663 N N . SER A 1 83 ? 7.929 20.594 5.249 1.00 95.19 83 SER A N 1
ATOM 664 C CA . SER A 1 83 ? 6.898 21.502 5.769 1.00 95.19 83 SER A CA 1
ATOM 665 C C . SER A 1 83 ? 5.468 20.989 5.552 1.00 95.19 83 SER A C 1
ATOM 667 O O . SER A 1 83 ? 4.514 21.704 5.852 1.00 95.19 83 SER A O 1
ATOM 669 N N . LYS A 1 84 ? 5.304 19.744 5.080 1.00 91.12 84 LYS A N 1
ATOM 670 C CA . LYS A 1 84 ? 4.025 19.111 4.709 1.00 91.12 84 LYS A CA 1
ATOM 671 C C . LYS A 1 84 ? 3.291 19.790 3.551 1.00 91.12 84 LYS A C 1
ATOM 673 O O . LYS A 1 84 ? 2.082 19.621 3.401 1.00 91.12 84 LYS A O 1
ATOM 678 N N . GLU A 1 85 ? 4.003 20.542 2.723 1.00 95.00 85 GLU A N 1
ATOM 679 C CA . GLU A 1 85 ? 3.425 21.142 1.525 1.00 95.00 85 GLU A CA 1
ATOM 680 C C . GLU A 1 85 ? 3.562 20.184 0.334 1.00 95.00 85 GLU A C 1
ATOM 682 O O . GLU A 1 85 ? 4.592 19.509 0.221 1.00 95.00 85 GLU A O 1
ATOM 687 N N . PRO A 1 86 ? 2.571 20.127 -0.574 1.00 96.06 86 PRO A N 1
ATOM 688 C CA . PRO A 1 86 ? 2.635 19.283 -1.762 1.00 96.06 86 PRO A CA 1
ATOM 689 C C . PRO A 1 86 ? 3.848 19.579 -2.648 1.00 96.06 86 PRO A C 1
ATOM 691 O O . PRO A 1 86 ? 4.104 20.729 -3.009 1.00 96.06 86 PRO A O 1
ATOM 694 N N . ILE A 1 87 ? 4.555 18.530 -3.063 1.00 96.19 87 ILE A N 1
ATOM 695 C CA . ILE A 1 87 ? 5.599 18.618 -4.085 1.00 96.19 87 ILE A CA 1
ATOM 696 C C . ILE A 1 87 ? 4.936 18.543 -5.461 1.00 96.19 87 ILE A C 1
ATOM 698 O O . ILE A 1 87 ? 4.132 17.647 -5.736 1.00 96.19 87 ILE A O 1
ATOM 702 N N . LEU A 1 88 ? 5.285 19.495 -6.329 1.00 94.75 88 LEU A N 1
ATOM 703 C CA . LEU A 1 88 ? 4.742 19.602 -7.679 1.00 94.75 88 LEU A CA 1
ATOM 704 C C . LEU A 1 88 ? 5.743 19.110 -8.728 1.00 94.75 88 LEU A C 1
ATOM 706 O O . LEU A 1 88 ? 6.950 19.321 -8.604 1.00 94.75 88 LEU A O 1
ATOM 710 N N . ASN A 1 89 ? 5.229 18.480 -9.782 1.00 91.00 89 ASN A N 1
ATOM 711 C CA . ASN A 1 89 ? 5.997 18.124 -10.971 1.00 91.00 89 ASN A CA 1
ATOM 712 C C . ASN A 1 89 ? 6.203 19.347 -11.900 1.00 91.00 89 ASN A C 1
ATOM 714 O O . ASN A 1 89 ? 5.749 20.459 -11.625 1.00 91.00 89 ASN A O 1
ATOM 718 N N . ASN A 1 90 ? 6.846 19.129 -13.052 1.00 91.81 90 ASN A N 1
ATOM 719 C CA . ASN A 1 90 ? 7.112 20.179 -14.049 1.00 91.81 90 ASN A CA 1
ATOM 720 C C . ASN A 1 90 ? 5.848 20.806 -14.676 1.00 91.81 90 ASN A C 1
ATOM 722 O O . ASN A 1 90 ? 5.953 21.847 -15.320 1.00 91.81 90 ASN A O 1
ATOM 726 N N . ASN A 1 91 ? 4.680 20.183 -14.505 1.00 92.88 91 A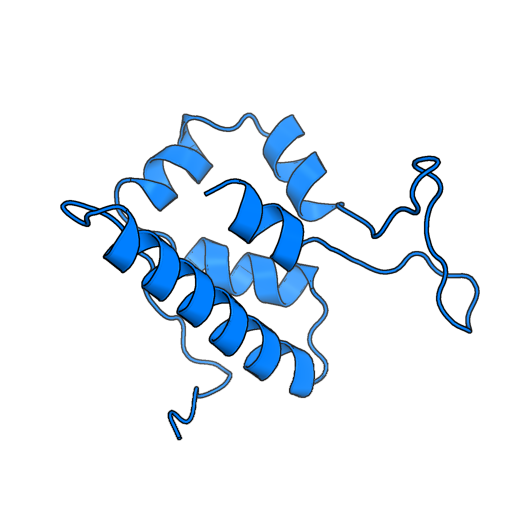SN A N 1
ATOM 727 C CA . ASN A 1 91 ? 3.383 20.665 -14.981 1.00 92.88 91 ASN A CA 1
ATOM 728 C C . ASN A 1 91 ? 2.573 21.365 -13.872 1.00 92.88 91 ASN A C 1
ATOM 730 O O . ASN A 1 91 ? 1.397 21.653 -14.079 1.00 92.88 91 ASN A O 1
ATOM 734 N N . ASN A 1 92 ? 3.173 21.623 -12.702 1.00 92.06 92 ASN A N 1
ATOM 735 C CA . ASN A 1 92 ? 2.505 22.155 -11.509 1.00 92.06 92 ASN A CA 1
ATOM 736 C C . ASN A 1 92 ? 1.421 21.226 -10.919 1.00 92.06 92 ASN A C 1
ATOM 738 O O . ASN A 1 92 ? 0.540 21.686 -10.194 1.00 92.06 92 ASN A O 1
ATOM 742 N N . GLU A 1 93 ? 1.492 19.922 -11.190 1.00 92.44 93 GLU A N 1
ATOM 743 C CA . GLU A 1 93 ? 0.585 18.916 -10.626 1.00 92.44 93 GLU A CA 1
ATOM 744 C C . GLU A 1 93 ? 1.238 18.227 -9.423 1.00 92.44 93 GLU A C 1
ATOM 746 O O . GLU A 1 93 ? 2.453 18.023 -9.400 1.00 92.44 93 GLU A O 1
ATOM 751 N N . THR A 1 94 ? 0.442 17.836 -8.426 1.00 94.12 94 THR A N 1
ATOM 752 C CA . THR A 1 94 ? 0.925 17.058 -7.277 1.00 94.12 94 THR A CA 1
ATOM 753 C C . THR A 1 94 ? 1.421 15.684 -7.710 1.00 94.12 94 THR A C 1
ATOM 755 O O . THR A 1 94 ? 0.789 15.023 -8.534 1.00 94.12 94 THR A O 1
ATOM 758 N N . ILE A 1 95 ? 2.524 15.228 -7.124 1.00 92.44 95 ILE A N 1
ATOM 759 C CA . ILE A 1 95 ? 3.081 13.903 -7.410 1.00 92.44 95 ILE A CA 1
ATOM 760 C C . ILE A 1 95 ? 2.390 12.861 -6.525 1.00 92.44 95 ILE A C 1
ATOM 762 O O . ILE A 1 95 ? 2.372 13.014 -5.306 1.00 92.44 95 ILE A O 1
ATOM 766 N N . GLU A 1 96 ? 1.842 11.802 -7.127 1.00 93.25 96 GLU A N 1
ATOM 767 C CA . GLU A 1 96 ? 1.252 10.676 -6.389 1.00 93.25 96 GLU A CA 1
ATOM 768 C C . GLU A 1 96 ? 2.320 9.948 -5.543 1.00 93.25 96 GLU A C 1
ATOM 770 O O . GLU A 1 96 ? 3.439 9.718 -6.004 1.00 93.25 96 GLU A O 1
ATOM 775 N N . ASP A 1 97 ? 1.961 9.563 -4.316 1.00 94.81 97 ASP A N 1
ATOM 776 C CA . ASP A 1 97 ? 2.799 8.763 -3.403 1.00 94.81 97 ASP A CA 1
ATOM 777 C C . ASP A 1 97 ? 2.042 7.566 -2.807 1.00 94.81 97 ASP A C 1
ATOM 779 O O . ASP A 1 97 ? 2.342 7.055 -1.723 1.00 94.81 97 ASP A O 1
ATOM 783 N N . VAL A 1 98 ? 1.018 7.118 -3.532 1.00 95.56 98 VAL A N 1
ATOM 784 C CA . VAL A 1 98 ? 0.075 6.091 -3.086 1.00 95.56 98 VAL A CA 1
ATOM 785 C C . VAL A 1 98 ? 0.785 4.774 -2.781 1.00 95.56 98 VAL A C 1
ATOM 787 O O . VAL A 1 98 ? 0.522 4.153 -1.755 1.00 95.56 98 VAL A O 1
ATOM 790 N N . VAL A 1 99 ? 1.702 4.339 -3.651 1.00 95.06 99 VAL A N 1
ATOM 791 C CA . VAL A 1 99 ? 2.404 3.055 -3.489 1.00 95.06 99 VAL A CA 1
ATOM 792 C C . VAL A 1 99 ? 3.322 3.074 -2.269 1.00 95.06 99 VAL A C 1
ATOM 794 O O . VAL A 1 99 ? 3.299 2.130 -1.481 1.00 95.06 99 VAL A O 1
ATOM 797 N N . SER A 1 100 ? 4.121 4.132 -2.105 1.00 94.88 100 SER A N 1
ATOM 798 C CA . SER A 1 100 ? 5.044 4.255 -0.971 1.00 94.88 100 SER A CA 1
ATOM 799 C C . SER A 1 100 ? 4.269 4.304 0.339 1.00 94.88 100 SER A C 1
ATOM 801 O O . SER A 1 100 ? 4.601 3.586 1.279 1.00 94.88 100 SER A O 1
ATOM 803 N N . THR A 1 101 ? 3.189 5.091 0.367 1.00 96.44 101 THR A N 1
ATOM 804 C CA . THR A 1 101 ? 2.310 5.202 1.531 1.00 96.44 101 THR A CA 1
ATOM 805 C C . THR A 1 101 ? 1.651 3.863 1.848 1.00 96.44 101 THR A C 1
ATOM 807 O O . THR A 1 101 ? 1.657 3.445 3.001 1.00 96.44 101 THR A O 1
ATOM 810 N N . LEU A 1 102 ? 1.136 3.144 0.846 1.00 97.25 102 LEU A N 1
ATOM 811 C CA . LEU A 1 102 ? 0.527 1.828 1.041 1.00 97.25 102 LEU A CA 1
ATOM 812 C C . LEU A 1 102 ? 1.516 0.830 1.654 1.00 97.25 102 LEU A C 1
ATOM 814 O O . LEU A 1 102 ? 1.189 0.206 2.655 1.00 97.25 102 LEU A O 1
ATOM 818 N N . ILE A 1 103 ? 2.718 0.704 1.082 1.00 96.31 103 ILE A N 1
ATOM 819 C CA . ILE A 1 103 ? 3.740 -0.248 1.550 1.00 96.31 103 ILE A CA 1
ATOM 820 C C . ILE A 1 103 ? 4.249 0.124 2.948 1.00 96.31 103 ILE A C 1
ATOM 822 O O . ILE A 1 103 ? 4.499 -0.766 3.751 1.00 96.31 103 ILE A O 1
ATOM 826 N N . TYR A 1 104 ? 4.387 1.417 3.254 1.00 95.38 104 TYR A N 1
ATOM 827 C CA . TYR A 1 104 ? 4.839 1.889 4.567 1.00 95.38 104 TYR A CA 1
ATOM 828 C C . TYR A 1 104 ? 3.851 1.579 5.702 1.00 95.38 104 TYR A C 1
ATOM 830 O O . TYR A 1 104 ? 4.260 1.460 6.853 1.00 95.38 104 TYR A O 1
ATOM 838 N N . ASN A 1 105 ? 2.555 1.473 5.392 1.00 95.06 105 ASN A N 1
ATOM 839 C CA . ASN A 1 105 ? 1.514 1.211 6.387 1.00 95.06 105 ASN A CA 1
ATOM 840 C C . ASN A 1 105 ? 1.252 -0.292 6.642 1.00 95.06 105 ASN A C 1
ATOM 842 O O . ASN A 1 105 ? 0.415 -0.599 7.494 1.00 95.06 105 ASN A O 1
ATOM 846 N N . ILE A 1 106 ? 1.933 -1.200 5.926 1.00 92.81 106 ILE A N 1
ATOM 847 C CA . ILE A 1 106 ? 1.906 -2.662 6.151 1.00 92.81 106 ILE A CA 1
ATOM 848 C C . ILE A 1 106 ? 2.903 -3.033 7.249 1.00 92.81 106 ILE A C 1
ATOM 850 O O . ILE A 1 106 ? 2.501 -3.788 8.162 1.00 92.81 106 ILE A O 1
#

Organism: Cephalotus follicularis (NCBI:txid3775)

Radius of gyration: 14.44 Å; Cα contacts (8 Å, |Δi|>4): 116; chains: 1; bounding box: 31×39×29 Å

pLDDT: mean 90.91, std 10.7, range [42.94, 98.0]

Solvent-accessible surface area (backbone atoms only — not comparable to full-atom values): 6204 Å² total; per-residue (Å²): 131,90,80,72,64,75,89,64,79,58,80,42,71,58,80,94,53,53,72,70,54,41,53,52,50,54,50,48,52,50,53,48,43,52,51,38,40,77,71,77,43,52,46,58,59,44,38,51,49,50,59,72,14,39,31,70,63,53,30,46,42,58,73,72,65,46,49,72,66,56,52,45,52,33,63,64,29,55,39,55,49,100,86,68,45,76,38,60,48,99,84,73,41,74,37,76,29,16,42,63,48,49,62,73,74,109

Mean predicted aligned error: 4.61 Å

Secondary structure (DSSP, 8-state):
-----TTPPPPB--TT--HHHHHHHHHHHHHHHHHHHTTT--HHHHHHHHHHTB-HHHHHIIIIIS-HHHHHHHHT-B-B-TTSPBPB-TTSPBPB-HHHHHHHT-

Sequence (106 aa):
QASYQSGTIYEWNIDGMNEYHIINKLQEMTMVSNAHKIRNNSDKAVANILIVGFTSQIKGWWDNVLTTQQQTEILEAIQVNESKEPILNNNNETIEDVVSTLIYNI

InterPro domains:
  IPR056648 Domain of unknown function DUF7746 [PF24925] (4-99)